Protein AF-A0A926ZAK8-F1 (afdb_monomer_lite)

Structure (mmCIF, N/CA/C/O backbone):
data_AF-A0A926ZAK8-F1
#
_entry.id   AF-A0A926ZAK8-F1
#
loop_
_atom_site.group_PDB
_atom_site.id
_atom_site.type_symbol
_atom_site.label_atom_id
_atom_site.label_alt_id
_atom_site.label_comp_id
_atom_site.label_asym_id
_atom_site.label_entity_id
_atom_site.label_seq_id
_atom_site.pdbx_PDB_ins_code
_atom_site.Cartn_x
_atom_site.Cartn_y
_atom_site.Cartn_z
_atom_site.occupancy
_atom_site.B_iso_or_equiv
_atom_site.auth_seq_id
_atom_site.auth_comp_id
_atom_site.auth_asym_id
_atom_site.auth_atom_id
_atom_site.pdbx_PDB_model_num
ATOM 1 N N . MET A 1 1 ? 24.058 -3.347 -44.747 1.00 57.38 1 MET A N 1
ATOM 2 C CA . MET A 1 1 ? 23.607 -2.576 -43.570 1.00 57.38 1 MET A CA 1
ATOM 3 C C . MET A 1 1 ? 24.690 -1.584 -43.215 1.00 57.38 1 MET A C 1
ATOM 5 O O . MET A 1 1 ? 25.824 -2.001 -43.008 1.00 57.38 1 MET A O 1
ATOM 9 N N . GLY A 1 2 ? 24.367 -0.293 -43.242 1.00 86.06 2 GLY A N 1
ATOM 10 C CA . GLY A 1 2 ? 25.332 0.773 -42.958 1.00 86.06 2 GLY A CA 1
ATOM 11 C C . GLY A 1 2 ? 25.487 1.031 -41.457 1.00 86.06 2 GLY A C 1
ATOM 12 O O . GLY A 1 2 ? 24.541 0.848 -40.693 1.00 86.06 2 GLY A O 1
ATOM 13 N N . LEU A 1 3 ? 26.662 1.516 -41.041 1.00 84.88 3 LEU A N 1
ATOM 14 C CA . LEU A 1 3 ? 26.942 1.974 -39.667 1.00 84.88 3 LEU A CA 1
ATOM 15 C C . LEU A 1 3 ? 25.888 2.972 -39.146 1.00 84.88 3 LEU A C 1
ATOM 17 O O . LEU A 1 3 ? 25.556 2.957 -37.964 1.00 84.88 3 LEU A O 1
ATOM 21 N N . TRP A 1 4 ? 25.318 3.790 -40.036 1.00 88.38 4 TRP A N 1
ATOM 22 C CA . TRP A 1 4 ? 24.261 4.750 -39.715 1.00 88.38 4 TRP A CA 1
ATOM 23 C C . TRP A 1 4 ? 22.932 4.089 -39.314 1.00 88.38 4 TRP A C 1
ATOM 25 O O . TRP A 1 4 ? 22.354 4.442 -38.290 1.00 88.38 4 TRP A O 1
ATOM 35 N N . GLU A 1 5 ? 22.472 3.087 -40.071 1.00 88.31 5 GLU A N 1
ATOM 36 C CA . GLU A 1 5 ? 21.239 2.344 -39.762 1.00 88.31 5 GLU A CA 1
ATOM 37 C C . GLU A 1 5 ? 21.376 1.568 -38.447 1.00 88.31 5 GLU A C 1
ATOM 39 O O . GLU A 1 5 ? 20.440 1.495 -37.650 1.00 88.31 5 GLU A O 1
ATOM 44 N N . TRP A 1 6 ? 22.560 0.998 -38.206 1.00 91.19 6 TRP A N 1
ATOM 45 C CA . TRP A 1 6 ? 22.878 0.332 -36.947 1.00 91.19 6 TRP A CA 1
ATOM 46 C C . TRP A 1 6 ? 22.827 1.310 -35.763 1.00 91.19 6 TRP A C 1
ATOM 48 O O . TRP A 1 6 ? 22.181 1.015 -34.757 1.00 91.19 6 TRP A O 1
ATOM 58 N N . TRP A 1 7 ? 23.431 2.495 -35.904 1.00 91.94 7 TRP A N 1
ATOM 59 C CA . TRP A 1 7 ? 23.430 3.525 -34.863 1.00 91.94 7 TRP A CA 1
ATOM 60 C C . TRP A 1 7 ? 22.020 4.053 -34.568 1.00 91.94 7 TRP A C 1
ATOM 62 O O . TRP A 1 7 ? 21.637 4.167 -33.404 1.00 91.94 7 TRP A O 1
ATOM 72 N N . GLN A 1 8 ? 21.211 4.300 -35.604 1.00 91.88 8 GLN A N 1
ATOM 73 C CA . GLN A 1 8 ? 19.817 4.721 -35.435 1.00 91.88 8 GLN A CA 1
ATOM 74 C C . GLN A 1 8 ? 18.991 3.683 -34.667 1.00 91.88 8 GLN A C 1
ATOM 76 O O . GLN A 1 8 ? 18.279 4.048 -33.733 1.00 91.88 8 GLN A O 1
ATOM 81 N N . ARG A 1 9 ? 19.124 2.390 -34.992 1.00 89.31 9 ARG A N 1
ATOM 82 C CA . ARG A 1 9 ? 18.435 1.314 -34.256 1.00 89.31 9 ARG A CA 1
ATOM 83 C C . ARG A 1 9 ? 18.878 1.236 -32.799 1.00 89.31 9 ARG A C 1
ATOM 85 O O . ARG A 1 9 ? 18.059 0.976 -31.923 1.00 89.31 9 ARG A O 1
ATOM 92 N N . LEU A 1 10 ? 20.166 1.446 -32.533 1.00 88.94 10 LEU A N 1
ATOM 93 C CA . LEU A 1 10 ? 20.701 1.417 -31.175 1.00 88.94 10 LEU A CA 1
ATOM 94 C C . LEU A 1 10 ? 20.168 2.587 -30.341 1.00 88.94 10 LEU A C 1
ATOM 96 O O . LEU A 1 10 ? 19.734 2.374 -29.209 1.00 88.94 10 LEU A O 1
ATOM 100 N N . LYS A 1 11 ? 20.126 3.792 -30.920 1.00 90.88 11 LYS A N 1
ATOM 101 C CA . LYS A 1 11 ? 19.518 4.966 -30.288 1.00 90.88 11 LYS A CA 1
ATOM 102 C C . LYS A 1 11 ? 18.031 4.747 -30.011 1.00 90.88 11 LYS A C 1
ATOM 104 O O . LYS A 1 11 ? 17.597 4.943 -28.884 1.00 90.88 11 LYS A O 1
ATOM 109 N N . GLN A 1 12 ? 17.282 4.257 -30.999 1.00 91.69 12 GLN A N 1
ATOM 110 C CA . GLN A 1 12 ? 15.858 3.968 -30.840 1.00 91.69 12 GLN A CA 1
ATOM 111 C C . GLN A 1 12 ? 15.600 2.981 -29.693 1.00 91.69 12 GLN A C 1
ATOM 113 O O . GLN A 1 12 ? 14.751 3.235 -28.846 1.00 91.69 12 GLN A O 1
ATOM 118 N N . ARG A 1 13 ? 16.377 1.893 -29.602 1.00 87.75 13 ARG A N 1
ATOM 119 C CA . ARG A 1 13 ? 16.271 0.949 -28.478 1.00 87.75 13 ARG A CA 1
ATOM 120 C C . ARG A 1 13 ? 16.590 1.598 -27.135 1.00 87.75 13 ARG A C 1
ATOM 122 O O . ARG A 1 13 ? 15.968 1.261 -26.135 1.00 87.75 13 ARG A O 1
ATOM 129 N N . ALA A 1 14 ? 17.575 2.492 -27.076 1.00 86.00 14 ALA A N 1
ATOM 130 C CA . ALA A 1 14 ? 17.888 3.209 -25.844 1.00 86.00 14 ALA A CA 1
ATOM 131 C C . ALA A 1 14 ? 16.721 4.111 -25.405 1.00 86.00 14 ALA A C 1
ATOM 133 O O . ALA A 1 14 ? 16.326 4.058 -24.240 1.00 86.00 14 ALA A O 1
ATOM 134 N N . ASP A 1 15 ? 16.129 4.855 -26.341 1.00 90.69 15 ASP A N 1
ATOM 135 C CA . ASP A 1 15 ? 14.979 5.726 -26.081 1.00 90.69 15 ASP A CA 1
ATOM 136 C C . ASP A 1 15 ? 13.743 4.912 -25.649 1.00 90.69 15 ASP A C 1
ATOM 138 O O . ASP A 1 15 ? 13.084 5.252 -24.667 1.00 90.69 15 ASP A O 1
ATOM 142 N N . GLU A 1 16 ? 13.463 3.784 -26.311 1.00 92.69 16 GLU A N 1
ATOM 143 C CA . GLU A 1 16 ? 12.358 2.880 -25.958 1.00 92.69 16 GLU A CA 1
ATOM 144 C C . GLU A 1 16 ? 12.507 2.292 -24.547 1.00 92.69 16 GLU A C 1
ATOM 146 O O . GLU A 1 16 ? 11.531 2.249 -23.791 1.00 92.69 16 GLU A O 1
ATOM 151 N N . ARG A 1 17 ? 13.726 1.876 -24.168 1.00 91.50 17 ARG A N 1
ATOM 152 C CA . ARG A 1 17 ? 14.017 1.376 -22.815 1.00 91.50 17 ARG A CA 1
ATOM 153 C C . ARG A 1 17 ? 13.800 2.453 -21.758 1.00 91.50 17 ARG A C 1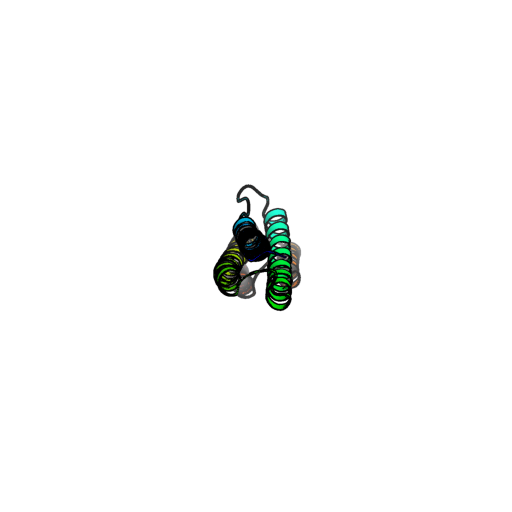
ATOM 155 O O . ARG A 1 17 ? 13.217 2.165 -20.715 1.00 91.50 17 ARG A O 1
ATOM 162 N N . LYS A 1 18 ? 14.226 3.688 -22.040 1.00 91.94 18 LYS A N 1
ATOM 163 C CA . LYS A 1 18 ? 14.027 4.827 -21.138 1.00 91.94 18 LYS A CA 1
ATOM 164 C C . LYS A 1 18 ? 12.542 5.115 -20.928 1.00 91.94 18 LYS A C 1
ATOM 166 O O . LYS A 1 18 ? 12.088 5.110 -19.792 1.00 91.94 18 LYS A O 1
ATOM 171 N N . VAL A 1 19 ? 11.774 5.268 -22.010 1.00 94.50 19 VAL A N 1
ATOM 172 C CA . VAL A 1 19 ? 10.325 5.534 -21.935 1.00 94.50 19 VAL A CA 1
ATOM 173 C C . VAL A 1 19 ? 9.599 4.443 -21.149 1.00 94.50 19 VAL A C 1
ATOM 175 O O . VAL A 1 19 ? 8.677 4.729 -20.390 1.00 94.50 19 VAL A O 1
ATOM 178 N N . ARG A 1 20 ? 9.995 3.178 -21.320 1.00 93.75 20 ARG A N 1
ATOM 179 C CA . ARG A 1 20 ? 9.409 2.072 -20.559 1.00 93.75 20 ARG A CA 1
ATOM 180 C C . ARG A 1 20 ? 9.766 2.143 -19.073 1.00 93.75 20 ARG A C 1
ATOM 182 O O . ARG A 1 20 ? 8.887 1.930 -18.247 1.00 93.75 20 ARG A O 1
ATOM 189 N N . GLY A 1 21 ? 11.014 2.472 -18.745 1.00 94.19 21 GLY A N 1
ATOM 190 C CA . GLY A 1 21 ? 11.448 2.726 -17.372 1.00 94.19 21 GLY A CA 1
ATOM 191 C C . GLY A 1 21 ? 10.650 3.848 -16.705 1.00 94.19 21 GLY A C 1
ATOM 192 O O . GLY A 1 21 ? 10.086 3.638 -15.633 1.00 94.19 21 GLY A O 1
ATOM 193 N N . ASP A 1 22 ? 10.525 4.990 -17.385 1.00 95.31 22 ASP A N 1
ATOM 194 C CA . ASP A 1 22 ? 9.779 6.161 -16.906 1.00 95.31 22 ASP A CA 1
ATOM 195 C C . ASP A 1 22 ? 8.310 5.806 -16.610 1.00 95.31 22 ASP A C 1
ATOM 197 O O . ASP A 1 22 ? 7.767 6.202 -15.583 1.00 95.31 22 ASP A O 1
ATOM 201 N N . ARG A 1 23 ? 7.681 4.953 -17.432 1.00 96.75 23 ARG A N 1
ATOM 202 C CA . ARG A 1 23 ? 6.309 4.475 -17.175 1.00 96.75 23 ARG A CA 1
ATOM 203 C C . ARG A 1 23 ? 6.174 3.687 -15.876 1.00 96.75 23 ARG A C 1
ATOM 205 O O . ARG A 1 23 ? 5.171 3.860 -15.187 1.00 96.75 23 ARG A O 1
ATOM 212 N N . TYR A 1 24 ? 7.133 2.820 -15.550 1.00 96.56 24 TYR A N 1
ATOM 213 C CA . TYR A 1 24 ? 7.099 2.078 -14.286 1.00 96.56 24 TYR A CA 1
ATOM 214 C C . TYR A 1 24 ? 7.269 3.016 -13.089 1.00 96.56 24 TYR A C 1
ATOM 216 O O . TYR A 1 24 ? 6.548 2.876 -12.102 1.00 96.56 24 TYR A O 1
ATOM 224 N N . ILE A 1 25 ? 8.171 3.997 -13.195 1.00 96.69 25 ILE A N 1
ATOM 225 C CA . ILE A 1 25 ? 8.379 5.028 -12.168 1.00 96.69 25 ILE A CA 1
ATOM 226 C C . ILE A 1 25 ? 7.081 5.816 -11.946 1.00 96.69 25 ILE A C 1
ATOM 228 O O . ILE A 1 25 ? 6.594 5.898 -10.820 1.00 96.69 25 ILE A O 1
ATOM 232 N N . ASP A 1 26 ? 6.465 6.319 -13.018 1.00 96.50 26 ASP A N 1
ATOM 233 C CA . ASP A 1 26 ? 5.213 7.076 -12.942 1.00 96.50 26 ASP A CA 1
ATOM 234 C C . ASP A 1 26 ? 4.053 6.243 -12.381 1.00 96.50 26 ASP A C 1
ATOM 236 O O . ASP A 1 26 ? 3.164 6.771 -11.710 1.00 96.50 26 ASP A O 1
ATOM 240 N N . ALA A 1 27 ? 4.013 4.945 -12.688 1.00 95.88 27 ALA A N 1
ATOM 241 C CA . ALA A 1 27 ? 2.998 4.039 -12.163 1.00 95.88 27 ALA A CA 1
ATOM 242 C C . ALA A 1 27 ? 3.177 3.810 -10.653 1.00 95.88 27 ALA A C 1
ATOM 244 O O . ALA A 1 27 ? 2.197 3.871 -9.909 1.00 95.88 27 ALA A O 1
ATOM 245 N N . ALA A 1 28 ? 4.418 3.629 -10.185 1.00 95.62 28 ALA A N 1
ATOM 246 C CA . ALA A 1 28 ? 4.720 3.545 -8.757 1.00 95.62 28 ALA A CA 1
ATOM 247 C C . ALA A 1 28 ? 4.341 4.844 -8.030 1.00 95.62 28 ALA A C 1
ATOM 249 O O . ALA A 1 28 ? 3.696 4.790 -6.985 1.00 95.62 28 ALA A O 1
ATOM 250 N N . ILE A 1 29 ? 4.647 6.009 -8.611 1.00 93.94 29 ILE A N 1
ATOM 251 C CA . ILE A 1 29 ? 4.295 7.306 -8.018 1.00 93.94 29 ILE A CA 1
ATOM 252 C C . ILE A 1 29 ? 2.779 7.456 -7.877 1.00 93.94 29 ILE A C 1
ATOM 254 O O . ILE A 1 29 ? 2.288 7.749 -6.789 1.00 93.94 29 ILE A O 1
ATOM 258 N N . ARG A 1 30 ? 2.027 7.177 -8.945 1.00 93.69 30 ARG A N 1
ATOM 259 C CA . ARG A 1 30 ? 0.558 7.266 -8.926 1.00 93.69 30 ARG A CA 1
ATOM 260 C C . ARG A 1 30 ? -0.104 6.300 -7.950 1.00 93.69 30 ARG A C 1
ATOM 262 O O . ARG A 1 30 ? -1.193 6.579 -7.461 1.00 93.69 30 ARG A O 1
ATOM 269 N N . SER A 1 31 ? 0.543 5.181 -7.624 1.00 91.25 31 SER A N 1
ATOM 270 C CA . SER A 1 31 ? 0.012 4.238 -6.632 1.00 91.25 31 SER A CA 1
ATOM 271 C C . SER A 1 31 ? -0.108 4.841 -5.227 1.00 91.25 31 SER A C 1
ATOM 273 O O . SER A 1 31 ? -0.886 4.334 -4.428 1.00 91.25 31 SER A O 1
ATOM 275 N N . MET A 1 32 ? 0.608 5.936 -4.940 1.00 90.00 32 MET A N 1
ATOM 276 C CA . MET A 1 32 ? 0.542 6.655 -3.663 1.00 90.00 32 MET A CA 1
ATOM 277 C C . MET A 1 32 ? -0.689 7.559 -3.523 1.00 90.00 32 MET A C 1
ATOM 279 O O . MET A 1 32 ? -0.964 8.050 -2.428 1.00 90.00 32 MET A O 1
ATOM 283 N N . GLU A 1 33 ? -1.410 7.829 -4.611 1.00 88.88 33 GLU A N 1
ATOM 284 C CA . GLU A 1 33 ? -2.524 8.775 -4.616 1.00 88.88 33 GLU A CA 1
ATOM 285 C C . GLU A 1 33 ? -3.764 8.139 -3.973 1.00 88.88 33 GLU A C 1
ATOM 287 O O . GLU A 1 33 ? -4.566 7.475 -4.629 1.00 88.88 33 GLU A O 1
ATOM 292 N N . VAL A 1 34 ? -3.915 8.321 -2.660 1.00 84.00 34 VAL A N 1
ATOM 293 C CA . VAL A 1 34 ? -5.100 7.903 -1.896 1.00 84.00 34 VAL A CA 1
ATOM 294 C C . VAL A 1 34 ? -5.956 9.138 -1.602 1.00 84.00 34 VAL A C 1
ATOM 296 O O . VAL A 1 34 ? -5.528 9.985 -0.811 1.00 84.00 34 VAL A O 1
ATOM 299 N N . PRO A 1 35 ? -7.165 9.261 -2.175 1.00 82.25 35 PRO A N 1
ATOM 300 C CA . PRO A 1 35 ? -8.054 10.371 -1.860 1.00 82.25 35 PRO A CA 1
ATOM 301 C C . PRO A 1 35 ? -8.446 10.361 -0.377 1.00 82.25 35 PRO A C 1
ATOM 303 O O . PRO A 1 35 ? -8.856 9.337 0.169 1.00 82.25 35 PRO A O 1
ATOM 306 N N . VAL A 1 36 ? -8.312 11.512 0.282 1.00 77.81 36 VAL A N 1
ATOM 307 C CA . VAL A 1 36 ? -8.634 11.670 1.713 1.00 77.81 36 VAL A CA 1
ATOM 308 C C . VAL A 1 36 ? -10.141 11.824 1.940 1.00 77.81 36 VAL A C 1
ATOM 310 O O . VAL A 1 36 ? -10.632 11.504 3.012 1.00 77.81 36 VAL A O 1
ATOM 313 N N . GLU A 1 37 ? -10.879 12.261 0.920 1.00 84.00 37 GLU A N 1
ATOM 314 C CA . GLU A 1 37 ? -12.328 12.511 0.975 1.00 84.00 37 GLU A CA 1
ATOM 315 C C . GLU A 1 37 ? -13.180 11.229 0.925 1.00 84.00 37 GLU A C 1
ATOM 317 O O . GLU A 1 37 ? -14.402 11.296 1.018 1.00 84.00 37 GLU A O 1
ATOM 322 N N . MET A 1 38 ? -12.557 10.060 0.753 1.00 84.69 38 MET A N 1
ATOM 323 C CA . MET A 1 38 ? -13.261 8.779 0.720 1.00 84.69 38 MET A CA 1
ATOM 324 C C . MET A 1 38 ? -13.668 8.330 2.123 1.00 84.69 38 MET A C 1
ATOM 326 O O . MET A 1 38 ? -12.901 8.469 3.077 1.00 84.69 38 MET A O 1
ATOM 330 N N . GLU A 1 39 ? -14.833 7.688 2.215 1.00 87.19 39 GLU A N 1
ATOM 331 C CA . GLU A 1 39 ? -15.244 6.947 3.407 1.00 87.19 39 GLU A CA 1
ATOM 332 C C . GLU A 1 39 ? -14.167 5.929 3.810 1.00 87.19 39 GLU A C 1
ATOM 334 O O . GLU A 1 39 ? -13.504 5.325 2.960 1.00 87.19 39 GLU A O 1
ATOM 339 N N . LEU A 1 40 ? -13.995 5.710 5.116 1.00 83.31 40 LEU A N 1
ATOM 340 C CA . LEU A 1 40 ? -12.902 4.896 5.670 1.00 83.31 40 LEU A CA 1
ATOM 341 C C . LEU A 1 40 ? -12.809 3.496 5.049 1.00 83.31 40 LEU A C 1
ATOM 343 O O . LEU A 1 40 ? -11.717 3.054 4.681 1.00 83.31 40 LEU A O 1
ATOM 347 N N . GLY A 1 41 ? -13.950 2.821 4.883 1.00 83.69 41 GLY A N 1
ATOM 348 C CA . GLY A 1 41 ? -14.005 1.492 4.271 1.00 83.69 41 GLY A CA 1
ATOM 349 C C . GLY A 1 41 ? -13.561 1.492 2.804 1.00 83.69 41 GLY A C 1
ATOM 350 O O . GLY A 1 41 ? -12.795 0.622 2.380 1.00 83.69 41 GLY A O 1
ATOM 351 N N . ASP A 1 42 ? -13.971 2.501 2.036 1.00 88.06 42 ASP A N 1
ATOM 352 C CA . ASP A 1 42 ? -13.595 2.633 0.627 1.00 88.06 42 ASP A CA 1
ATOM 353 C C . ASP A 1 42 ? -12.116 2.988 0.484 1.00 88.06 42 ASP A C 1
ATOM 355 O O . ASP A 1 42 ? -11.401 2.396 -0.329 1.00 88.06 42 ASP A O 1
ATOM 359 N N . ARG A 1 43 ? -11.623 3.899 1.328 1.00 89.56 43 ARG A N 1
ATOM 360 C CA . ARG A 1 43 ? -10.213 4.296 1.375 1.00 89.56 43 ARG A CA 1
ATOM 361 C C . ARG A 1 43 ? -9.310 3.101 1.679 1.00 89.56 43 ARG A C 1
ATOM 363 O O . ARG A 1 43 ? -8.266 2.921 1.051 1.00 89.56 43 ARG A O 1
ATOM 370 N N . GLN A 1 44 ? -9.732 2.236 2.594 1.00 87.69 44 GLN A N 1
ATOM 371 C CA . GLN A 1 44 ? -9.006 1.021 2.941 1.00 87.69 44 GLN A CA 1
ATOM 372 C C . GLN A 1 44 ? -8.966 0.001 1.797 1.00 87.69 44 GLN A C 1
ATOM 374 O O . GLN A 1 44 ? -7.915 -0.585 1.516 1.00 87.69 44 GLN A O 1
ATOM 379 N N . ASN A 1 45 ? -10.087 -0.196 1.102 1.00 89.69 45 ASN A N 1
ATOM 380 C CA . ASN A 1 45 ? -10.141 -1.056 -0.079 1.00 89.69 45 ASN A CA 1
ATOM 381 C C . ASN A 1 45 ? -9.271 -0.516 -1.221 1.00 89.69 45 ASN A C 1
ATOM 383 O O . ASN A 1 45 ? -8.586 -1.291 -1.899 1.00 89.69 45 ASN A O 1
ATOM 387 N N . GLN A 1 46 ? -9.243 0.805 -1.394 1.00 91.81 46 GLN A N 1
ATOM 388 C CA . GLN A 1 46 ? -8.390 1.472 -2.369 1.00 91.81 46 GLN A CA 1
ATOM 389 C C . GLN A 1 46 ? -6.906 1.234 -2.071 1.00 91.81 46 GLN A C 1
ATOM 391 O O . GLN A 1 46 ? -6.178 0.783 -2.955 1.00 91.81 46 GLN A O 1
ATOM 396 N N . ILE A 1 47 ? -6.468 1.428 -0.822 1.00 92.44 47 ILE A N 1
ATOM 397 C CA . ILE A 1 47 ? -5.073 1.184 -0.417 1.00 92.44 47 ILE A CA 1
ATOM 398 C C . ILE A 1 47 ? -4.672 -0.272 -0.656 1.00 92.44 47 ILE A C 1
ATOM 400 O O . ILE A 1 47 ? -3.610 -0.535 -1.215 1.00 92.44 47 ILE A O 1
ATOM 404 N N . ARG A 1 48 ? -5.531 -1.237 -0.303 1.00 91.31 48 ARG A N 1
ATOM 405 C CA . ARG A 1 48 ? -5.271 -2.664 -0.577 1.00 91.31 48 ARG A CA 1
ATOM 406 C C . ARG A 1 48 ? -5.118 -2.942 -2.066 1.00 91.31 48 ARG A C 1
ATOM 408 O O . ARG A 1 48 ? -4.284 -3.752 -2.466 1.00 91.31 48 ARG A O 1
ATOM 415 N N . THR A 1 49 ? -5.937 -2.295 -2.887 1.00 93.19 49 THR A N 1
ATOM 416 C CA . THR A 1 49 ? -5.865 -2.423 -4.343 1.00 93.19 49 THR A CA 1
ATOM 417 C C . THR A 1 49 ? -4.558 -1.835 -4.866 1.00 93.19 49 THR A C 1
ATOM 419 O O . THR A 1 49 ? -3.863 -2.495 -5.634 1.00 93.19 49 THR A O 1
ATOM 422 N N . GLN A 1 50 ? -4.164 -0.654 -4.391 1.00 94.88 50 GLN A N 1
ATOM 423 C CA . GLN A 1 50 ? -2.903 -0.010 -4.759 1.00 94.88 50 GLN A CA 1
ATOM 424 C C . GLN A 1 50 ? -1.680 -0.817 -4.325 1.00 94.88 50 GLN A C 1
ATOM 426 O O . GLN A 1 50 ? -0.760 -0.966 -5.121 1.00 94.88 50 GLN A O 1
ATOM 431 N N . GLN A 1 51 ? -1.686 -1.413 -3.128 1.00 94.62 51 GLN A N 1
ATOM 432 C CA . GLN A 1 51 ? -0.615 -2.311 -2.680 1.00 94.62 51 GLN A CA 1
ATOM 433 C C . GLN A 1 51 ? -0.457 -3.511 -3.623 1.00 94.62 51 GLN A C 1
ATOM 435 O O . GLN A 1 51 ? 0.654 -3.807 -4.054 1.00 94.62 51 GLN A O 1
ATOM 440 N N . LYS A 1 52 ? -1.565 -4.154 -4.020 1.00 94.88 52 LYS A N 1
ATOM 441 C CA . LYS A 1 52 ? -1.530 -5.270 -4.981 1.00 94.88 52 LYS A CA 1
ATOM 442 C C . LYS A 1 52 ? -1.004 -4.844 -6.350 1.00 94.88 52 LYS A C 1
ATOM 444 O O . LYS A 1 52 ? -0.216 -5.565 -6.953 1.00 94.88 52 LYS A O 1
ATOM 449 N N . VAL A 1 53 ? -1.443 -3.688 -6.848 1.00 95.38 53 VAL A N 1
ATOM 450 C CA . VAL A 1 53 ? -0.957 -3.137 -8.122 1.00 95.38 53 VAL A CA 1
ATOM 451 C C . VAL A 1 53 ? 0.537 -2.829 -8.033 1.00 95.38 53 VAL A C 1
ATOM 453 O O . VAL A 1 53 ? 1.286 -3.161 -8.944 1.00 95.38 53 VAL A O 1
ATOM 456 N N . LEU A 1 54 ? 0.992 -2.252 -6.922 1.00 96.62 54 LEU A N 1
ATOM 457 C CA . LEU A 1 54 ? 2.396 -1.929 -6.696 1.00 96.62 54 LEU A CA 1
ATOM 458 C C . LEU A 1 54 ? 3.280 -3.189 -6.657 1.00 96.62 54 LEU A C 1
ATOM 460 O O . LEU A 1 54 ? 4.350 -3.208 -7.265 1.00 96.62 54 LEU A O 1
ATOM 464 N N . GLU A 1 55 ? 2.818 -4.265 -6.015 1.00 96.94 55 GLU A N 1
ATOM 465 C CA . GLU A 1 55 ? 3.492 -5.572 -6.029 1.00 96.94 55 GLU A CA 1
ATOM 466 C C . GLU A 1 55 ? 3.571 -6.166 -7.444 1.00 96.94 55 GLU A C 1
ATOM 468 O O . GLU A 1 55 ? 4.613 -6.689 -7.843 1.00 96.94 55 GLU A O 1
ATOM 473 N N . GLN A 1 56 ? 2.497 -6.054 -8.232 1.00 97.06 56 GLN A N 1
ATOM 474 C CA . GLN A 1 56 ? 2.497 -6.488 -9.632 1.00 97.06 56 GLN A CA 1
ATOM 475 C C . GLN A 1 56 ? 3.491 -5.679 -10.472 1.00 97.06 56 GLN A C 1
ATOM 477 O O . GLN A 1 56 ? 4.270 -6.267 -11.223 1.00 97.06 56 GLN A O 1
ATOM 482 N N . LEU A 1 57 ? 3.537 -4.354 -10.290 1.00 97.12 57 LEU A N 1
ATOM 483 C CA . LEU A 1 57 ? 4.486 -3.475 -10.978 1.00 97.12 57 LEU A CA 1
ATOM 484 C C . LEU A 1 57 ? 5.941 -3.862 -10.695 1.00 97.12 57 LEU A C 1
ATOM 486 O O . LEU A 1 57 ? 6.759 -3.831 -11.612 1.00 97.12 57 LEU A O 1
ATOM 490 N N . LEU A 1 58 ? 6.270 -4.267 -9.462 1.00 98.06 58 LEU A N 1
ATOM 491 C CA . LEU A 1 58 ? 7.612 -4.757 -9.130 1.00 98.06 58 LEU A CA 1
ATOM 492 C C . LEU A 1 58 ? 7.981 -5.995 -9.955 1.00 98.06 58 LEU A C 1
ATOM 494 O O . LEU A 1 58 ? 9.072 -6.055 -10.526 1.00 98.06 58 LEU A O 1
ATOM 498 N N . VAL A 1 59 ? 7.070 -6.967 -10.045 1.00 98.06 59 VAL A N 1
ATOM 499 C CA . VAL A 1 59 ? 7.284 -8.195 -10.826 1.00 98.06 59 VAL A CA 1
ATOM 500 C C . VAL A 1 59 ? 7.434 -7.874 -12.313 1.00 98.06 59 VAL A C 1
ATOM 502 O O . VAL A 1 59 ? 8.334 -8.394 -12.975 1.00 98.06 59 VAL A O 1
ATOM 505 N N . GLU A 1 60 ? 6.590 -6.994 -12.848 1.00 97.81 60 GLU A N 1
ATOM 506 C CA . GLU A 1 60 ? 6.656 -6.567 -14.246 1.00 97.81 60 GLU A CA 1
ATOM 507 C C . GLU A 1 60 ? 7.962 -5.840 -14.571 1.00 97.81 60 GLU A C 1
ATOM 509 O O . GLU A 1 60 ? 8.619 -6.180 -15.557 1.00 97.81 60 GLU A O 1
ATOM 514 N N . ALA A 1 61 ? 8.380 -4.889 -13.735 1.00 97.44 61 ALA A N 1
ATOM 515 C CA . ALA A 1 61 ? 9.626 -4.156 -13.923 1.00 97.44 61 ALA A CA 1
ATOM 516 C C . ALA A 1 61 ? 10.851 -5.078 -13.813 1.00 97.44 61 ALA A C 1
ATOM 518 O O . ALA A 1 61 ? 11.785 -4.958 -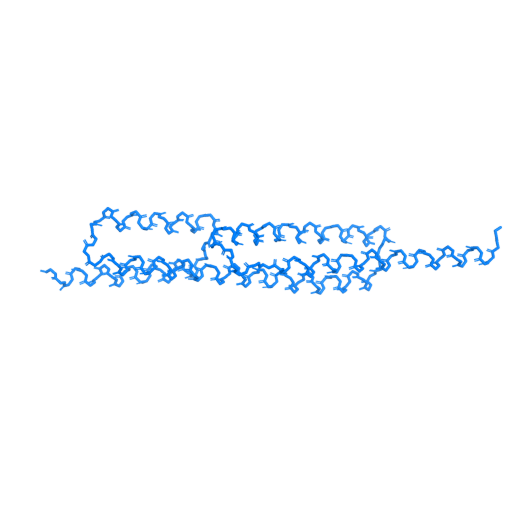14.608 1.00 97.44 61 ALA A O 1
ATOM 519 N N . ALA A 1 62 ? 10.841 -6.041 -12.884 1.00 97.75 62 ALA A N 1
ATOM 520 C CA . ALA A 1 62 ? 11.913 -7.029 -12.754 1.00 97.75 62 ALA A CA 1
ATOM 521 C C . ALA A 1 62 ? 12.012 -7.923 -14.002 1.00 97.75 62 ALA A C 1
ATOM 523 O O . ALA A 1 62 ? 13.107 -8.159 -14.518 1.00 97.75 62 ALA A O 1
ATOM 524 N N . ASN A 1 63 ? 10.871 -8.362 -14.542 1.00 98.06 63 ASN A N 1
ATOM 525 C CA . ASN A 1 63 ? 10.821 -9.109 -15.799 1.00 98.06 63 ASN A CA 1
ATOM 526 C C . ASN A 1 63 ? 11.299 -8.262 -16.987 1.00 98.06 63 ASN A C 1
ATOM 528 O O . ASN A 1 63 ? 12.056 -8.754 -17.824 1.00 98.06 63 ASN A O 1
ATOM 532 N N . ALA A 1 64 ? 10.907 -6.988 -17.053 1.00 97.19 64 ALA A N 1
ATOM 533 C CA . ALA A 1 64 ? 11.360 -6.067 -18.089 1.00 97.19 64 ALA A CA 1
ATOM 534 C C . ALA A 1 64 ? 12.881 -5.854 -18.029 1.00 97.19 64 ALA A C 1
ATOM 536 O O . ALA A 1 64 ? 13.532 -5.827 -19.074 1.00 97.19 64 ALA A O 1
ATOM 537 N N . LEU A 1 65 ? 13.468 -5.762 -16.831 1.00 96.69 65 LEU A N 1
ATOM 538 C CA . LEU A 1 65 ? 14.920 -5.698 -16.665 1.00 96.69 65 LEU A CA 1
ATOM 539 C C . LEU A 1 65 ? 15.591 -6.990 -17.151 1.00 96.69 65 LEU A C 1
ATOM 541 O O . LEU A 1 65 ? 16.556 -6.930 -17.909 1.00 96.69 65 LEU A O 1
ATOM 545 N N . ALA A 1 66 ? 15.070 -8.155 -16.751 1.00 96.38 66 ALA A N 1
ATOM 546 C CA . ALA A 1 66 ? 15.609 -9.457 -17.152 1.00 96.38 66 ALA A CA 1
ATOM 547 C C . ALA A 1 66 ? 15.572 -9.673 -18.677 1.00 96.38 66 ALA A C 1
ATOM 549 O O . ALA A 1 66 ? 16.422 -10.369 -19.229 1.00 96.38 66 ALA A O 1
ATOM 550 N N . GLN A 1 67 ? 14.608 -9.054 -19.360 1.00 96.50 67 GLN A N 1
ATOM 551 C CA . GLN A 1 67 ? 14.457 -9.090 -20.816 1.00 96.50 67 GLN A CA 1
ATOM 552 C C . GLN A 1 67 ? 15.201 -7.947 -21.540 1.00 96.50 67 GLN A C 1
ATOM 554 O O . GLN A 1 67 ? 14.987 -7.762 -22.737 1.00 96.50 67 GLN A O 1
ATOM 559 N N . ASP A 1 68 ? 16.040 -7.171 -20.838 1.00 93.62 68 ASP A N 1
ATOM 560 C CA . ASP A 1 68 ? 16.749 -5.980 -21.350 1.00 93.62 68 ASP A CA 1
ATOM 561 C C . ASP A 1 68 ? 15.803 -4.956 -22.019 1.00 93.62 68 ASP A C 1
ATOM 563 O O . ASP A 1 68 ? 16.138 -4.274 -22.987 1.00 93.62 68 ASP A O 1
ATOM 567 N N . GLN A 1 69 ? 14.572 -4.855 -21.510 1.00 95.69 69 GLN A N 1
ATOM 568 C CA . GLN A 1 69 ? 13.549 -3.909 -21.971 1.00 95.69 69 GLN A CA 1
ATOM 569 C C . GLN A 1 69 ? 13.567 -2.588 -21.199 1.00 95.69 69 GLN A C 1
ATOM 571 O O . GLN A 1 69 ? 12.929 -1.627 -21.625 1.00 95.69 69 GLN A O 1
ATOM 576 N N . ILE A 1 70 ? 14.291 -2.533 -20.083 1.00 95.56 70 ILE A N 1
ATOM 577 C CA . ILE A 1 70 ? 14.627 -1.320 -19.332 1.00 95.56 70 ILE A CA 1
ATOM 578 C C . ILE A 1 70 ? 16.094 -1.399 -18.907 1.00 95.56 70 ILE A C 1
ATOM 580 O O . ILE A 1 70 ? 16.672 -2.483 -18.852 1.00 95.56 70 ILE A O 1
ATOM 584 N N . SER A 1 71 ? 16.712 -0.256 -18.612 1.00 95.25 71 SER A N 1
ATOM 585 C CA . SER A 1 71 ? 18.078 -0.236 -18.087 1.00 95.25 71 SER A CA 1
ATOM 586 C C . SER A 1 71 ? 18.105 -0.552 -16.587 1.00 95.25 71 SER A C 1
ATOM 588 O O . SER A 1 71 ? 17.117 -0.362 -15.875 1.00 95.25 71 SER A O 1
ATOM 590 N N . GLN A 1 72 ? 19.267 -0.980 -16.085 1.00 95.44 72 GLN A N 1
ATOM 591 C CA . GLN A 1 72 ? 19.498 -1.130 -14.642 1.00 95.44 72 GLN A CA 1
ATOM 592 C C . GLN A 1 72 ? 19.309 0.189 -13.885 1.00 95.44 72 GLN A C 1
ATOM 594 O O . GLN A 1 72 ? 18.807 0.185 -12.766 1.00 95.44 72 GLN A O 1
ATOM 599 N N . GLU A 1 73 ? 19.692 1.312 -14.495 1.00 94.69 73 GLU A N 1
ATOM 600 C CA . GLU A 1 73 ? 19.502 2.642 -13.916 1.00 94.69 73 GLU A CA 1
ATOM 601 C C . GLU A 1 73 ? 18.012 2.968 -13.765 1.00 94.69 73 GLU A C 1
ATOM 603 O O . GLU A 1 73 ? 17.574 3.298 -12.666 1.00 94.69 73 GLU A O 1
ATOM 608 N N . SER A 1 74 ? 17.211 2.769 -14.819 1.00 94.81 74 SER A N 1
ATOM 609 C CA . SER A 1 74 ? 15.758 2.949 -14.754 1.00 94.81 74 SER A CA 1
ATOM 610 C C . SER A 1 74 ? 15.114 2.021 -13.727 1.00 94.81 74 SER A C 1
ATOM 612 O O . SER A 1 74 ? 14.236 2.452 -12.986 1.00 94.81 74 SER A O 1
ATOM 614 N N . PHE A 1 75 ? 15.560 0.764 -13.645 1.00 97.38 75 PHE A N 1
ATOM 615 C CA . PHE A 1 75 ? 15.063 -0.172 -12.639 1.00 97.38 75 PHE A CA 1
ATOM 616 C C . PHE A 1 75 ? 15.421 0.265 -11.214 1.00 97.38 75 PHE A C 1
ATOM 618 O O . PHE A 1 75 ? 14.595 0.143 -10.316 1.00 97.38 75 PHE A O 1
ATOM 625 N N . ARG A 1 76 ? 16.620 0.819 -10.996 1.00 97.62 76 ARG A N 1
ATOM 626 C CA . ARG A 1 76 ? 17.027 1.355 -9.693 1.00 97.62 76 ARG A CA 1
ATOM 627 C C . ARG A 1 76 ? 16.142 2.527 -9.272 1.00 97.62 76 ARG A C 1
ATOM 629 O O . ARG A 1 76 ? 15.618 2.508 -8.166 1.00 97.62 76 ARG A O 1
ATOM 636 N N . THR A 1 77 ? 15.925 3.497 -10.160 1.00 97.44 77 THR A N 1
ATOM 637 C CA . THR A 1 77 ? 15.034 4.634 -9.880 1.00 97.44 77 THR A CA 1
ATOM 638 C C . THR A 1 77 ? 13.591 4.181 -9.655 1.00 97.44 77 THR A C 1
ATOM 640 O O . THR A 1 77 ? 12.928 4.669 -8.743 1.00 97.44 77 THR A O 1
ATOM 643 N N . PHE A 1 78 ? 13.110 3.212 -10.439 1.00 97.81 78 PHE A N 1
ATOM 644 C CA . PHE A 1 78 ? 11.820 2.570 -10.191 1.00 97.81 78 PHE A CA 1
ATOM 645 C C . PHE A 1 78 ? 11.762 1.931 -8.801 1.00 97.81 78 PHE A C 1
ATOM 647 O O . PHE A 1 78 ? 10.782 2.132 -8.094 1.00 97.81 78 PHE A O 1
ATOM 654 N N . ASN A 1 79 ? 12.797 1.198 -8.390 1.00 97.75 79 ASN A N 1
ATOM 655 C CA . ASN A 1 79 ? 12.822 0.532 -7.092 1.00 97.75 79 ASN A CA 1
ATOM 656 C C . ASN A 1 79 ? 12.781 1.539 -5.930 1.00 97.75 79 ASN A C 1
ATOM 658 O O . ASN A 1 79 ? 12.082 1.312 -4.946 1.00 97.75 79 ASN A O 1
ATOM 662 N N . ASP A 1 80 ? 13.463 2.678 -6.066 1.00 97.94 80 ASP A N 1
ATOM 663 C CA . ASP A 1 80 ? 13.397 3.768 -5.085 1.00 97.94 80 ASP A CA 1
ATOM 664 C C . ASP A 1 80 ? 11.973 4.356 -4.994 1.00 97.94 80 ASP A C 1
ATOM 666 O O . ASP A 1 80 ? 11.449 4.583 -3.897 1.00 97.94 80 ASP A O 1
ATOM 670 N N . ALA A 1 81 ? 11.305 4.551 -6.139 1.00 97.44 81 ALA A N 1
ATOM 671 C CA . ALA A 1 81 ? 9.905 4.976 -6.183 1.00 97.44 81 ALA A CA 1
ATOM 672 C C . ALA A 1 81 ? 8.955 3.917 -5.594 1.00 97.44 81 ALA A C 1
ATOM 674 O O . ALA A 1 81 ? 8.031 4.265 -4.861 1.00 97.44 81 ALA A O 1
ATOM 675 N N . TYR A 1 82 ? 9.202 2.634 -5.864 1.00 97.81 82 TYR A N 1
ATOM 676 C CA . TYR A 1 82 ? 8.444 1.504 -5.329 1.00 97.81 82 TYR A CA 1
ATOM 677 C C . TYR A 1 82 ? 8.529 1.435 -3.799 1.00 97.81 82 TYR A C 1
ATOM 679 O O . TYR A 1 82 ? 7.493 1.385 -3.136 1.00 97.81 82 TYR A O 1
ATOM 687 N N . GLU A 1 83 ? 9.732 1.484 -3.219 1.00 97.69 83 GLU A N 1
ATOM 688 C CA . GLU A 1 83 ? 9.901 1.441 -1.760 1.00 97.69 83 GLU A CA 1
ATOM 689 C C . GLU A 1 83 ? 9.268 2.666 -1.092 1.00 97.69 83 GLU A C 1
ATOM 691 O O . GLU A 1 83 ? 8.614 2.549 -0.052 1.00 97.69 83 GLU A O 1
ATOM 696 N N . THR A 1 84 ? 9.386 3.837 -1.727 1.00 97.44 84 THR A N 1
ATOM 697 C CA . THR A 1 84 ? 8.714 5.059 -1.269 1.00 97.44 84 THR A CA 1
ATOM 698 C C . THR A 1 84 ? 7.198 4.877 -1.266 1.00 97.44 84 THR A C 1
ATOM 700 O O . THR A 1 84 ? 6.548 5.138 -0.252 1.00 97.44 84 THR A O 1
ATOM 703 N N . ALA A 1 85 ? 6.631 4.372 -2.363 1.00 96.94 85 ALA A N 1
ATOM 704 C CA . ALA A 1 85 ? 5.197 4.159 -2.480 1.00 96.94 85 ALA A CA 1
ATOM 705 C C . ALA A 1 85 ? 4.676 3.136 -1.471 1.00 96.94 85 ALA A C 1
ATOM 707 O O . ALA A 1 85 ? 3.665 3.365 -0.806 1.00 96.94 85 ALA A O 1
ATOM 708 N N . ARG A 1 86 ? 5.418 2.047 -1.277 1.00 96.81 86 ARG A N 1
ATOM 709 C CA . ARG A 1 86 ? 5.109 1.025 -0.281 1.00 96.81 86 ARG A CA 1
ATOM 710 C C . ARG A 1 86 ? 5.103 1.603 1.133 1.00 96.81 86 ARG A C 1
ATOM 712 O O . ARG A 1 86 ? 4.179 1.321 1.894 1.00 96.81 86 ARG A O 1
ATOM 719 N N . ALA A 1 87 ? 6.091 2.428 1.480 1.00 96.12 87 ALA A N 1
ATOM 720 C CA . ALA A 1 87 ? 6.155 3.085 2.782 1.00 96.12 87 ALA A CA 1
ATOM 721 C C . ALA A 1 87 ? 4.990 4.066 2.998 1.00 96.12 87 ALA A C 1
ATOM 723 O O . ALA A 1 87 ? 4.420 4.109 4.088 1.00 96.12 87 ALA A O 1
ATOM 724 N N . VAL A 1 88 ? 4.605 4.827 1.969 1.00 95.19 88 VAL A N 1
ATOM 725 C CA . VAL A 1 88 ? 3.444 5.731 2.030 1.00 95.19 88 VAL A CA 1
ATOM 726 C C . VAL A 1 88 ? 2.153 4.945 2.247 1.00 95.19 88 VAL A C 1
ATOM 728 O O . VAL A 1 88 ? 1.414 5.245 3.181 1.00 95.19 88 VAL A O 1
ATOM 731 N N . LEU A 1 89 ? 1.909 3.899 1.455 1.00 94.25 89 LEU A N 1
ATOM 732 C CA . LEU A 1 89 ? 0.711 3.068 1.595 1.00 94.25 89 LEU A CA 1
ATOM 733 C C . LEU A 1 89 ? 0.653 2.369 2.958 1.00 94.25 89 LEU A C 1
ATOM 735 O O . LEU A 1 89 ? -0.419 2.285 3.552 1.00 94.25 89 LEU A O 1
ATOM 739 N N . GLN A 1 90 ? 1.794 1.916 3.486 1.00 92.62 90 GLN A N 1
ATOM 740 C CA . GLN A 1 90 ? 1.879 1.340 4.829 1.00 92.62 90 GLN A CA 1
ATOM 741 C C . GLN A 1 90 ? 1.465 2.351 5.909 1.00 92.62 90 GLN A C 1
ATOM 743 O O . GLN A 1 90 ? 0.642 2.025 6.762 1.00 92.62 90 GLN A O 1
ATOM 748 N N . ARG A 1 91 ? 1.951 3.597 5.827 1.00 92.62 91 ARG A N 1
ATOM 749 C CA . ARG A 1 91 ? 1.516 4.677 6.730 1.00 92.62 91 ARG A CA 1
ATOM 750 C C . ARG A 1 91 ? 0.025 4.975 6.594 1.00 92.62 91 ARG A C 1
ATOM 752 O O . ARG A 1 91 ? -0.637 5.237 7.588 1.00 92.62 91 ARG A O 1
ATOM 759 N N . CYS A 1 92 ? -0.536 4.910 5.386 1.00 92.12 92 CYS A N 1
ATOM 760 C CA . CYS A 1 92 ? -1.977 5.085 5.207 1.00 92.12 92 CYS A CA 1
ATOM 761 C C . CYS A 1 92 ? -2.791 3.981 5.901 1.00 92.12 92 CYS A C 1
ATOM 763 O O . CYS A 1 92 ? -3.831 4.284 6.480 1.00 92.12 92 CYS A O 1
ATOM 765 N N . VAL A 1 93 ? -2.326 2.725 5.874 1.00 90.94 93 VAL A N 1
ATOM 766 C CA . VAL A 1 93 ? -2.959 1.625 6.625 1.00 90.94 93 VAL A CA 1
ATOM 767 C C . VAL A 1 93 ? -2.901 1.881 8.130 1.00 90.94 93 VAL A C 1
ATOM 769 O O . VAL A 1 93 ? -3.897 1.669 8.818 1.00 90.94 93 VAL A O 1
ATOM 772 N N . GLU A 1 94 ? -1.756 2.341 8.635 1.00 92.00 94 GLU A N 1
ATOM 773 C CA . GLU A 1 94 ? -1.575 2.675 10.053 1.00 92.00 94 GLU A CA 1
ATOM 774 C C . GLU A 1 94 ? -2.525 3.797 10.484 1.00 92.00 94 GLU A C 1
ATOM 776 O O . GLU A 1 94 ? -3.290 3.603 11.424 1.00 92.00 94 GLU A O 1
ATOM 781 N N . ASN A 1 95 ? -2.587 4.894 9.727 1.00 91.75 95 ASN A N 1
ATOM 782 C CA . ASN A 1 95 ? -3.489 6.009 10.022 1.00 91.75 95 ASN A CA 1
ATOM 783 C C . ASN A 1 95 ? -4.967 5.581 10.005 1.00 91.75 95 ASN A C 1
ATOM 785 O O . ASN A 1 95 ? -5.711 5.909 10.918 1.00 91.75 95 ASN A O 1
ATOM 789 N N . ILE A 1 96 ? -5.400 4.794 9.012 1.00 91.25 96 ILE A N 1
ATOM 790 C CA . ILE A 1 96 ? -6.787 4.288 8.963 1.00 91.25 96 ILE A CA 1
ATOM 791 C C . ILE A 1 96 ? -7.092 3.380 10.155 1.00 91.25 96 ILE A C 1
ATOM 793 O O . ILE A 1 96 ? -8.198 3.391 10.689 1.00 91.25 96 ILE A O 1
ATOM 797 N N . SER A 1 97 ? -6.119 2.572 10.572 1.00 92.56 97 SER A N 1
ATOM 798 C CA . SER A 1 97 ? -6.257 1.728 11.753 1.00 92.56 97 SER A CA 1
ATOM 799 C C . SER A 1 97 ? -6.393 2.556 13.034 1.00 92.56 97 SER A C 1
ATOM 801 O O . SER A 1 97 ? -7.131 2.161 13.938 1.00 92.56 97 SER A O 1
ATOM 803 N N . GLU A 1 98 ? -5.676 3.675 13.134 1.00 93.12 98 GLU A N 1
ATOM 804 C CA . GLU A 1 98 ? -5.817 4.636 14.231 1.00 93.12 98 GLU A CA 1
ATOM 805 C C . GLU A 1 98 ? -7.198 5.301 14.208 1.00 93.12 98 GLU A C 1
ATOM 807 O O . GLU A 1 98 ? -7.890 5.254 15.225 1.00 93.12 98 GLU A O 1
ATOM 812 N N . ASP A 1 99 ? -7.650 5.785 13.047 1.00 92.44 99 ASP A N 1
ATOM 813 C CA . ASP A 1 99 ? -8.977 6.389 12.863 1.00 92.44 99 ASP A CA 1
ATOM 814 C C . ASP A 1 99 ? -10.105 5.412 13.260 1.00 92.44 99 ASP A C 1
ATOM 816 O O . ASP A 1 99 ? -11.031 5.769 13.991 1.00 92.44 99 ASP A O 1
ATOM 820 N N . LEU A 1 100 ? -10.020 4.145 12.831 1.00 92.19 100 LEU A N 1
ATOM 821 C CA . LEU A 1 100 ? -10.981 3.097 13.205 1.00 92.19 100 LEU A CA 1
ATOM 822 C C . LEU A 1 100 ? -10.988 2.833 14.714 1.00 92.19 100 LEU A C 1
ATOM 824 O O . LEU A 1 100 ? -12.050 2.683 15.320 1.00 92.19 100 LEU A O 1
ATOM 828 N N . CYS A 1 101 ? -9.811 2.780 15.334 1.00 94.00 101 CYS A N 1
ATOM 829 C CA . CYS A 1 101 ? -9.699 2.608 16.777 1.00 94.00 101 CYS A CA 1
ATOM 830 C C . CYS A 1 101 ? -10.319 3.781 17.533 1.00 94.00 101 CYS A C 1
ATOM 832 O O . CYS A 1 101 ? -11.037 3.561 18.509 1.00 94.00 101 CYS A O 1
ATOM 834 N N . GLU A 1 102 ? -10.074 5.014 17.088 1.00 93.94 102 GLU A N 1
ATOM 835 C CA . GLU A 1 102 ? -10.693 6.197 17.675 1.00 93.94 102 GLU A CA 1
ATOM 836 C C . GLU A 1 102 ? -12.220 6.118 17.574 1.00 93.94 102 GLU A C 1
ATOM 838 O O . GLU A 1 102 ? -12.902 6.303 18.581 1.00 93.94 102 GLU A O 1
ATOM 843 N N . GLN A 1 103 ? -12.766 5.735 16.416 1.00 93.25 103 GLN A N 1
ATOM 844 C CA . GLN A 1 103 ? -14.210 5.541 16.257 1.00 93.25 103 GLN A CA 1
ATOM 845 C C . GLN A 1 103 ? -14.778 4.508 17.232 1.00 93.25 103 GLN A C 1
ATOM 847 O O . GLN A 1 103 ? -15.812 4.760 17.852 1.00 93.25 103 GLN A O 1
ATOM 852 N N . TYR A 1 104 ? -14.106 3.370 17.419 1.00 94.56 104 TYR A N 1
ATOM 853 C CA . TYR A 1 104 ? -14.559 2.361 18.378 1.00 94.56 104 TYR A CA 1
ATOM 854 C C . TYR A 1 104 ? -14.471 2.836 19.827 1.00 94.56 104 TYR A C 1
ATOM 856 O O . TYR A 1 104 ? -15.366 2.542 20.619 1.00 94.56 104 TYR A O 1
ATOM 864 N N . ILE A 1 105 ? -13.440 3.604 20.185 1.00 92.88 105 ILE A N 1
ATOM 865 C CA . ILE A 1 105 ? -13.333 4.212 21.516 1.00 92.88 105 ILE A CA 1
ATOM 866 C C . ILE A 1 105 ? -14.454 5.237 21.730 1.00 92.88 105 ILE A C 1
ATOM 868 O O . ILE A 1 105 ? -15.063 5.255 22.797 1.00 92.88 105 ILE A O 1
ATOM 872 N N . GLN A 1 106 ? -14.782 6.055 20.729 1.00 92.19 106 GLN A N 1
ATOM 873 C CA . GLN A 1 106 ? -15.895 7.003 20.828 1.00 92.19 106 GLN A CA 1
ATOM 874 C C . GLN A 1 106 ? -17.242 6.286 20.978 1.00 92.19 106 GLN A C 1
ATOM 876 O O . GLN A 1 106 ? -18.053 6.675 21.820 1.00 92.19 106 GLN A O 1
ATOM 881 N N . GLN A 1 107 ? -17.463 5.198 20.232 1.00 92.31 107 GLN A N 1
ATOM 882 C CA . GLN A 1 107 ? -18.645 4.347 20.403 1.00 92.31 107 GLN A CA 1
ATOM 883 C C . GLN A 1 107 ? -18.712 3.775 21.823 1.00 92.31 107 GLN A C 1
ATOM 885 O O . GLN A 1 107 ? -19.746 3.886 22.475 1.00 92.31 107 GLN A O 1
ATOM 890 N N . LEU A 1 108 ? -17.598 3.249 22.340 1.00 90.88 108 LEU A N 1
ATOM 891 C CA . LEU A 1 108 ? -17.497 2.751 23.712 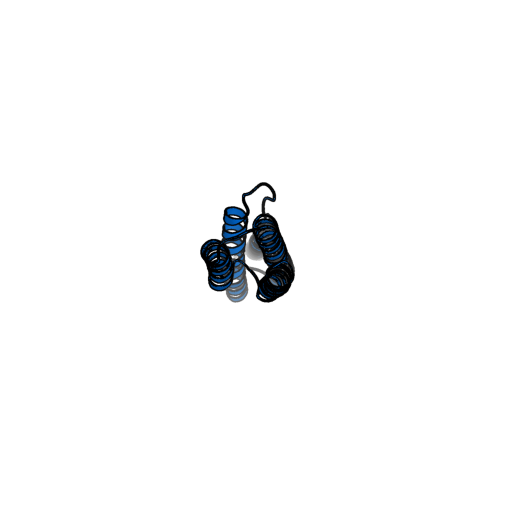1.00 90.88 108 LEU A CA 1
ATOM 892 C C . LEU A 1 108 ? -17.820 3.832 24.758 1.00 90.88 108 LEU A C 1
ATOM 894 O O . LEU A 1 108 ? -18.519 3.557 25.727 1.00 90.88 108 LEU A O 1
ATOM 898 N N . ILE A 1 109 ? -17.327 5.061 24.584 1.00 87.25 109 ILE A N 1
ATOM 899 C CA . ILE A 1 109 ? -17.593 6.172 25.513 1.00 87.25 109 ILE A CA 1
ATOM 900 C C . ILE A 1 109 ? -19.069 6.592 25.471 1.00 87.25 109 ILE A C 1
ATOM 902 O O . ILE A 1 109 ? -19.638 6.934 26.510 1.00 87.25 109 ILE A O 1
ATOM 906 N N . GLY A 1 110 ? -19.699 6.555 24.293 1.00 86.56 110 GLY A N 1
ATOM 907 C CA . GLY A 1 110 ? -21.126 6.850 24.130 1.00 86.56 110 GLY A CA 1
ATOM 908 C C . GLY A 1 110 ? -22.042 5.866 24.868 1.00 86.56 110 GLY A C 1
ATOM 909 O O . GLY A 1 110 ? -23.155 6.219 25.251 1.00 86.56 110 GLY A O 1
ATOM 910 N N . LEU A 1 111 ? -21.551 4.659 25.144 1.00 85.94 111 LEU A N 1
ATOM 911 C CA . LEU A 1 111 ? -22.253 3.560 25.803 1.00 85.94 111 LEU A CA 1
ATOM 912 C C . LEU A 1 111 ? -22.243 3.660 27.352 1.00 85.94 111 LEU A C 1
ATOM 914 O O . LEU A 1 111 ? -22.020 2.672 28.051 1.00 85.94 111 LEU A O 1
ATOM 918 N N . GLN A 1 112 ? -22.516 4.848 27.914 1.00 66.75 112 GLN A N 1
ATOM 919 C CA . GLN A 1 112 ? -22.410 5.151 29.361 1.00 66.75 112 GLN A CA 1
ATOM 920 C C . GLN A 1 112 ? -23.211 4.222 30.305 1.00 66.75 112 GLN A C 1
ATOM 922 O O . GLN A 1 112 ? -22.878 4.140 31.486 1.00 66.75 112 GLN A O 1
ATOM 927 N N . GLN A 1 113 ? -24.233 3.516 29.808 1.00 69.56 113 GLN A N 1
ATOM 928 C CA . GLN A 1 113 ? -24.951 2.434 30.505 1.00 69.56 113 GLN A CA 1
ATOM 929 C C . GLN A 1 113 ? -25.234 1.259 29.556 1.00 69.56 113 GLN A C 1
ATOM 931 O O . GLN A 1 113 ? -26.363 0.778 29.473 1.00 69.56 113 GLN A O 1
ATOM 936 N N . ALA A 1 114 ? -24.234 0.833 28.783 1.00 70.94 114 ALA A N 1
ATOM 937 C CA . ALA A 1 114 ? -24.431 -0.285 27.871 1.00 70.94 114 ALA A CA 1
ATOM 938 C C . ALA A 1 114 ? -24.810 -1.571 28.602 1.00 70.94 114 ALA A C 1
ATOM 940 O O . ALA A 1 114 ? -24.188 -1.973 29.588 1.00 70.94 114 ALA A O 1
ATOM 941 N N . SER A 1 115 ? -25.793 -2.254 28.033 1.00 80.06 115 SER A N 1
ATOM 942 C CA . SER A 1 115 ? -26.020 -3.665 28.287 1.00 80.06 115 SER A CA 1
ATOM 943 C C . SER A 1 115 ? -24.789 -4.482 27.880 1.00 80.06 115 SER A C 1
ATOM 945 O O . SER A 1 115 ? -24.058 -4.131 26.949 1.00 80.06 115 SER A O 1
ATOM 947 N N . GLU A 1 116 ? -24.595 -5.637 28.520 1.00 82.19 116 GLU A N 1
ATOM 948 C CA . GLU A 1 116 ? -23.553 -6.593 28.115 1.00 82.19 116 GLU A CA 1
ATOM 949 C C . GLU A 1 116 ? -23.645 -6.947 26.621 1.00 82.19 116 GLU A C 1
ATOM 951 O O . GLU A 1 116 ? -22.627 -7.150 25.963 1.00 82.19 116 GLU A O 1
ATOM 956 N N . SER A 1 117 ? -24.861 -6.958 26.062 1.00 86.38 117 SER A N 1
ATOM 957 C CA . SER A 1 117 ? -25.094 -7.251 24.646 1.00 86.38 117 SER A CA 1
ATOM 958 C C . SER A 1 117 ? -24.524 -6.190 23.695 1.00 86.38 117 SER A C 1
ATOM 960 O O . SER A 1 117 ? -23.992 -6.535 22.638 1.00 86.38 117 SER A O 1
ATOM 962 N N . GLU A 1 118 ? -24.572 -4.909 24.071 1.00 88.88 118 GLU A N 1
ATOM 963 C CA . GLU A 1 118 ? -24.026 -3.808 23.267 1.00 88.88 118 GLU A CA 1
ATOM 964 C C . GLU A 1 118 ? -22.498 -3.816 23.302 1.00 88.88 118 GLU A C 1
ATOM 966 O O . GLU A 1 118 ? -21.854 -3.689 22.260 1.00 88.88 118 GLU A O 1
ATOM 971 N N . LEU A 1 119 ? -21.916 -4.055 24.482 1.00 88.38 119 LEU A N 1
ATOM 972 C CA . LEU A 1 119 ? -20.468 -4.209 24.635 1.00 88.38 119 LEU A CA 1
ATOM 973 C C . LEU A 1 119 ? -19.943 -5.413 23.848 1.00 88.38 119 LEU A C 1
ATOM 975 O O . LEU A 1 119 ? -18.930 -5.297 23.159 1.00 88.38 119 LEU A O 1
ATOM 979 N N . TYR A 1 120 ? -20.650 -6.545 23.902 1.00 89.81 120 TYR A N 1
ATOM 980 C CA . TYR A 1 120 ? -20.302 -7.733 23.126 1.00 89.81 120 TYR A CA 1
ATOM 981 C C . TYR A 1 120 ? -20.362 -7.464 21.619 1.00 89.81 120 TYR A C 1
ATOM 983 O O . TYR A 1 120 ? -19.447 -7.835 20.886 1.00 89.81 120 TYR A O 1
ATOM 991 N N . THR A 1 121 ? -21.400 -6.764 21.155 1.00 93.00 121 THR A N 1
ATOM 992 C CA . THR A 1 121 ? -21.560 -6.417 19.735 1.00 93.00 121 THR A CA 1
ATOM 993 C C . THR A 1 121 ? -20.443 -5.490 19.249 1.00 93.00 121 THR A C 1
ATOM 995 O O . THR A 1 121 ? -19.889 -5.693 18.162 1.00 93.00 121 THR A O 1
ATOM 998 N N . LEU A 1 122 ? -20.065 -4.496 20.058 1.00 93.56 122 LEU A N 1
ATOM 999 C CA . LEU A 1 122 ? -18.931 -3.626 19.758 1.00 93.56 122 LEU A CA 1
ATOM 1000 C C . LEU A 1 122 ? -17.630 -4.432 19.691 1.00 93.56 122 LEU A C 1
ATOM 1002 O O . LEU A 1 122 ? -16.912 -4.343 18.697 1.00 93.56 122 LEU A O 1
ATOM 1006 N N . LEU A 1 123 ? -17.354 -5.265 20.699 1.00 93.31 123 LEU A N 1
ATOM 1007 C CA . LEU A 1 123 ? -16.153 -6.100 20.735 1.00 93.31 123 LEU A CA 1
ATOM 1008 C C . LEU A 1 123 ? -16.071 -7.025 19.513 1.00 93.31 123 LEU A C 1
ATOM 1010 O O . LEU A 1 123 ? -15.031 -7.078 18.862 1.00 93.31 123 LEU A O 1
ATOM 1014 N N . GLN A 1 124 ? -17.176 -7.673 19.138 1.00 94.56 124 GLN A N 1
ATOM 1015 C CA . GLN A 1 124 ? -17.245 -8.526 17.950 1.00 94.56 124 GLN A CA 1
ATOM 1016 C C . GLN A 1 124 ? -16.961 -7.744 16.656 1.00 94.56 124 GLN A C 1
ATOM 1018 O O . GLN A 1 124 ? -16.319 -8.257 15.733 1.00 94.56 124 GLN A O 1
ATOM 1023 N N . THR A 1 125 ? -17.411 -6.490 16.580 1.00 94.12 125 THR A N 1
ATOM 1024 C CA . THR A 1 125 ? -17.122 -5.603 15.445 1.00 94.12 125 THR A CA 1
ATOM 1025 C C . THR A 1 125 ? -15.629 -5.286 15.377 1.00 94.12 125 THR A C 1
ATOM 1027 O O . THR A 1 125 ? -15.014 -5.446 14.323 1.00 94.12 125 THR A O 1
ATOM 1030 N N . VAL A 1 126 ? -15.022 -4.923 16.509 1.00 94.12 126 VAL A N 1
ATOM 1031 C CA . VAL A 1 126 ? -13.582 -4.656 16.613 1.00 94.12 126 VAL A CA 1
ATOM 1032 C C . VAL A 1 126 ? -12.750 -5.892 16.242 1.00 94.12 126 VAL A C 1
ATOM 1034 O O . VAL A 1 126 ? -11.798 -5.794 15.464 1.00 94.12 126 VAL A O 1
ATOM 1037 N N . GLU A 1 127 ? -13.122 -7.070 16.744 1.00 93.38 127 GLU A N 1
ATOM 1038 C CA . GLU A 1 127 ? -12.476 -8.344 16.406 1.00 93.38 127 GLU A CA 1
ATOM 1039 C C . GLU A 1 127 ? -12.577 -8.652 14.910 1.00 93.38 127 GLU A C 1
ATOM 1041 O O . GLU A 1 127 ? -11.594 -9.056 14.286 1.00 93.38 127 GLU A O 1
ATOM 1046 N N . THR A 1 128 ? -13.742 -8.412 14.307 1.00 94.25 128 THR A N 1
ATOM 1047 C CA . THR A 1 128 ? -13.943 -8.597 12.866 1.00 94.25 128 THR A CA 1
ATOM 1048 C C . THR A 1 128 ? -13.000 -7.702 12.062 1.00 94.25 128 THR A C 1
ATOM 1050 O O . THR A 1 128 ? -12.370 -8.176 11.111 1.00 94.25 128 THR A O 1
ATOM 1053 N N . SER A 1 129 ? -12.841 -6.440 12.463 1.00 92.12 129 SER A N 1
ATOM 1054 C CA . SER A 1 129 ? -11.918 -5.498 11.820 1.00 92.12 129 SER A CA 1
ATOM 1055 C C . SER A 1 129 ? -10.456 -5.923 11.975 1.00 92.12 129 SER A C 1
ATOM 1057 O O . SER A 1 129 ? -9.671 -5.816 11.032 1.00 92.12 129 SER A O 1
ATOM 1059 N N . LEU A 1 130 ? -10.073 -6.500 13.118 1.00 92.62 130 LEU A N 1
ATOM 1060 C CA . LEU A 1 130 ? -8.744 -7.093 13.290 1.00 92.62 130 LEU A CA 1
ATOM 1061 C C . LEU A 1 130 ? -8.525 -8.293 12.354 1.00 92.62 130 LEU A C 1
ATOM 1063 O O . LEU A 1 130 ? -7.505 -8.369 11.666 1.00 92.62 130 LEU A O 1
ATOM 1067 N N . ILE A 1 131 ? -9.489 -9.219 12.291 1.00 92.25 131 ILE A N 1
ATOM 1068 C CA . ILE A 1 131 ? -9.419 -10.434 11.458 1.00 92.25 131 ILE A CA 1
ATOM 1069 C C . ILE A 1 131 ? -9.302 -10.075 9.976 1.00 92.25 131 ILE A C 1
ATOM 1071 O O . ILE A 1 131 ? -8.490 -10.654 9.250 1.00 92.25 131 ILE A O 1
ATOM 1075 N N . LYS A 1 132 ? -10.069 -9.078 9.527 1.00 89.06 132 LYS A N 1
ATOM 1076 C CA . LYS A 1 132 ? -10.003 -8.563 8.155 1.00 89.06 132 LYS A CA 1
ATOM 1077 C C . LYS A 1 132 ? -8.724 -7.777 7.864 1.00 89.06 132 LYS A C 1
ATOM 1079 O O . LYS A 1 132 ? -8.543 -7.348 6.727 1.00 89.06 132 LYS A O 1
ATOM 1084 N N . LYS A 1 133 ? -7.828 -7.600 8.846 1.00 87.75 133 LYS A N 1
ATOM 1085 C CA . LYS A 1 133 ? -6.637 -6.738 8.759 1.00 87.75 133 LYS A CA 1
ATOM 1086 C C . LYS A 1 133 ? -7.012 -5.302 8.391 1.00 87.75 133 LYS A C 1
ATOM 1088 O O . LYS A 1 133 ? -6.344 -4.662 7.580 1.00 87.75 133 LYS A O 1
ATOM 1093 N N . GLU A 1 134 ? -8.151 -4.849 8.899 1.00 87.56 134 GLU A N 1
ATOM 1094 C CA . GLU A 1 134 ? -8.619 -3.467 8.787 1.00 87.56 134 GLU A CA 1
ATOM 1095 C C . GLU A 1 134 ? -8.058 -2.610 9.920 1.00 87.56 134 GLU A C 1
ATOM 1097 O O . GLU A 1 134 ? -7.823 -1.418 9.760 1.00 87.56 134 GLU A O 1
ATOM 1102 N N . MET A 1 135 ? -7.764 -3.261 11.040 1.00 91.06 135 MET A N 1
ATOM 1103 C CA . MET A 1 135 ? -7.133 -2.677 12.205 1.00 91.06 135 MET A CA 1
ATOM 1104 C C . MET A 1 135 ? -5.852 -3.448 12.539 1.00 91.06 135 MET A C 1
ATOM 1106 O O . MET A 1 135 ? -5.782 -4.673 12.419 1.00 91.06 135 MET A O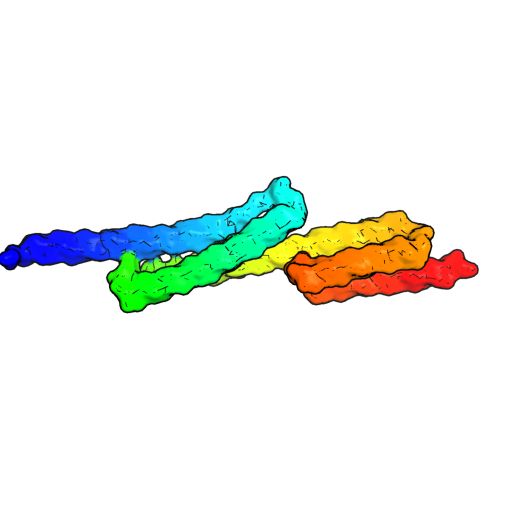 1
ATOM 1110 N N . THR A 1 136 ? -4.817 -2.724 12.948 1.00 92.44 136 THR A N 1
ATOM 1111 C CA . THR A 1 136 ? -3.545 -3.280 13.407 1.00 92.44 136 THR A CA 1
ATOM 1112 C C . THR A 1 136 ? -3.671 -3.854 14.819 1.00 92.44 136 THR A C 1
ATOM 1114 O O . THR A 1 136 ? -4.550 -3.486 15.597 1.00 92.44 136 THR A O 1
ATOM 1117 N N . GLN A 1 137 ? -2.734 -4.729 15.189 1.00 91.88 137 GLN A N 1
ATOM 1118 C CA . GLN A 1 137 ? -2.644 -5.269 16.551 1.00 91.88 137 GLN A CA 1
ATOM 1119 C C . GLN A 1 137 ? -2.404 -4.174 17.599 1.00 91.88 137 GLN A C 1
ATOM 1121 O O . GLN A 1 137 ? -2.915 -4.261 18.714 1.00 91.88 137 GLN A O 1
ATOM 1126 N N . THR A 1 138 ? -1.645 -3.134 17.245 1.00 92.75 138 THR A N 1
ATOM 1127 C CA . THR A 1 138 ? -1.380 -1.994 18.130 1.00 92.75 138 THR A CA 1
ATOM 1128 C C . THR A 1 138 ? -2.667 -1.233 18.428 1.00 92.75 138 THR A C 1
ATOM 1130 O O . THR A 1 138 ? -3.007 -1.057 19.594 1.00 92.75 138 THR A O 1
ATOM 1133 N N . SER A 1 139 ? -3.424 -0.860 17.393 1.00 94.06 139 SER A N 1
ATOM 1134 C CA . SER A 1 139 ? -4.714 -0.182 17.546 1.00 94.06 139 SER A CA 1
ATOM 1135 C C . SER A 1 139 ? -5.730 -1.044 18.301 1.00 94.06 139 SER A C 1
ATOM 1137 O O . SER A 1 139 ? -6.387 -0.557 19.217 1.00 94.06 139 SER A O 1
ATOM 1139 N N . PHE A 1 140 ? -5.790 -2.349 18.015 1.00 95.69 140 PHE A N 1
ATOM 1140 C CA . PHE A 1 140 ? -6.628 -3.277 18.777 1.00 95.69 140 PHE A CA 1
ATOM 1141 C C . PHE A 1 140 ? -6.287 -3.277 20.267 1.00 95.69 140 PHE A C 1
ATOM 1143 O O . PHE A 1 140 ? -7.174 -3.198 21.114 1.00 95.69 140 PHE A O 1
ATOM 1150 N N . ARG A 1 141 ? -4.996 -3.344 20.606 1.00 95.12 141 ARG A N 1
ATOM 1151 C CA . ARG A 1 141 ? -4.549 -3.318 21.999 1.00 95.12 141 ARG A CA 1
ATOM 1152 C C . ARG A 1 141 ? -4.948 -2.016 22.692 1.00 95.12 141 ARG A C 1
ATOM 1154 O O . ARG A 1 141 ? -5.458 -2.077 23.806 1.00 95.12 141 ARG A O 1
ATOM 1161 N N . THR A 1 142 ? -4.777 -0.876 22.024 1.00 96.00 142 THR A N 1
ATOM 1162 C CA . THR A 1 142 ? -5.218 0.428 22.538 1.00 96.00 142 THR A CA 1
ATOM 1163 C C . THR A 1 142 ? -6.723 0.440 22.810 1.00 96.00 142 THR A C 1
ATOM 1165 O O . THR A 1 142 ? -7.141 0.854 23.892 1.00 96.00 142 THR A O 1
ATOM 1168 N N . PHE A 1 143 ? -7.539 -0.082 21.887 1.00 96.06 143 PHE A N 1
ATOM 1169 C CA . PHE A 1 143 ? -8.975 -0.243 22.119 1.00 96.06 143 PHE A CA 1
ATOM 1170 C C . PHE A 1 143 ? -9.260 -1.134 23.338 1.00 96.06 143 PHE A C 1
ATOM 1172 O O . PHE A 1 143 ? -10.058 -0.761 24.194 1.00 96.06 143 PHE A O 1
ATOM 1179 N N . MET A 1 144 ? -8.592 -2.284 23.465 1.00 95.94 144 MET A N 1
ATOM 1180 C CA . MET A 1 144 ? -8.803 -3.206 24.589 1.00 95.94 144 MET A C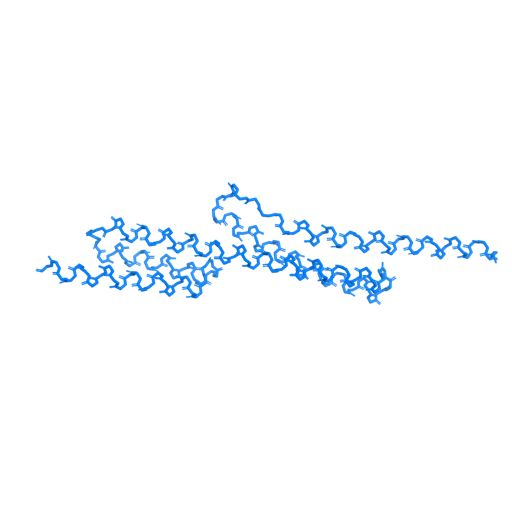A 1
ATOM 1181 C C . MET A 1 144 ? -8.427 -2.596 25.943 1.00 95.94 144 MET A C 1
ATOM 1183 O O . MET A 1 144 ? -9.063 -2.900 26.954 1.00 95.94 144 MET A O 1
ATOM 1187 N N . ASP A 1 145 ? -7.409 -1.739 25.983 1.00 93.94 145 ASP A N 1
ATOM 1188 C CA . ASP A 1 145 ? -7.029 -1.019 27.196 1.00 93.94 145 ASP A CA 1
ATOM 1189 C C . ASP A 1 145 ? -8.098 0.024 27.576 1.00 93.94 145 ASP A C 1
ATOM 1191 O O . ASP A 1 145 ? -8.490 0.103 28.745 1.00 93.94 145 ASP A O 1
ATOM 1195 N N . ALA A 1 146 ? -8.655 0.743 26.594 1.00 91.62 146 ALA A N 1
ATOM 1196 C CA . ALA A 1 146 ? -9.791 1.643 26.805 1.00 91.62 146 ALA A CA 1
ATOM 1197 C C . ALA A 1 146 ? -11.058 0.889 27.255 1.00 91.62 146 ALA A C 1
ATOM 1199 O O . ALA A 1 146 ? -11.724 1.313 28.200 1.00 91.62 146 ALA A O 1
ATOM 1200 N N . TYR A 1 147 ? -11.348 -0.260 26.638 1.00 91.75 147 TYR A N 1
ATOM 1201 C CA . TYR A 1 147 ? -12.459 -1.145 26.992 1.00 91.75 147 TYR A CA 1
ATOM 1202 C C . TYR A 1 147 ? -12.400 -1.565 28.462 1.00 91.75 147 TYR A C 1
ATOM 1204 O O . TYR A 1 147 ? -13.352 -1.341 29.208 1.00 91.75 147 TYR A O 1
ATOM 1212 N N . LYS A 1 148 ? -11.251 -2.081 28.916 1.00 90.31 148 LYS A N 1
ATOM 1213 C CA . LYS A 1 148 ? -11.047 -2.476 30.320 1.00 90.31 148 LYS A CA 1
ATOM 1214 C C . LYS A 1 148 ? -11.217 -1.306 31.287 1.00 90.31 148 LYS A C 1
ATOM 1216 O O . LYS A 1 148 ? -11.775 -1.478 32.369 1.00 90.31 148 LYS A O 1
ATOM 1221 N N . ALA A 1 149 ? -10.718 -0.124 30.923 1.00 88.06 149 ALA A N 1
ATOM 1222 C CA . ALA A 1 149 ? -10.855 1.067 31.754 1.00 88.06 149 ALA A CA 1
ATOM 1223 C C . ALA A 1 149 ? -12.325 1.502 31.890 1.00 88.06 149 ALA A C 1
ATOM 1225 O O . ALA A 1 149 ? -12.755 1.880 32.982 1.00 88.06 149 ALA A O 1
ATOM 1226 N N . ALA A 1 150 ? -13.098 1.416 30.803 1.00 84.38 150 ALA A N 1
ATOM 1227 C CA .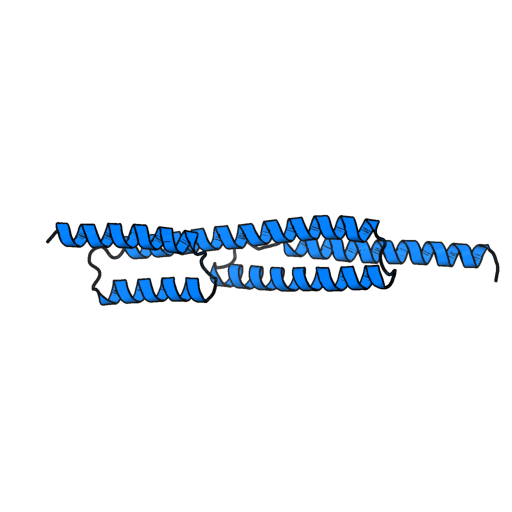 ALA A 1 150 ? -14.517 1.748 30.795 1.00 84.38 150 ALA A CA 1
ATOM 1228 C C . ALA A 1 150 ? -15.345 0.762 31.637 1.00 84.38 150 ALA A C 1
ATOM 1230 O O . ALA A 1 150 ? -16.132 1.191 32.481 1.00 84.38 150 ALA A O 1
ATOM 1231 N N . THR A 1 151 ? -15.124 -0.549 31.488 1.00 82.06 151 THR A N 1
ATOM 1232 C CA . THR A 1 151 ? -15.883 -1.567 32.236 1.00 82.06 151 THR A CA 1
ATOM 1233 C C . THR A 1 151 ? -15.556 -1.561 33.732 1.00 82.06 151 THR A C 1
ATOM 1235 O O . THR A 1 151 ? -16.465 -1.625 34.556 1.00 82.06 151 THR A O 1
ATOM 1238 N N . ALA A 1 152 ? -14.286 -1.367 34.110 1.00 80.38 152 ALA A N 1
ATOM 1239 C CA . ALA A 1 152 ? -13.879 -1.278 35.517 1.00 80.38 152 ALA A CA 1
ATOM 1240 C C . ALA A 1 152 ? -14.477 -0.060 36.254 1.00 80.38 152 ALA A C 1
ATOM 1242 O O . ALA A 1 152 ? -14.589 -0.056 37.482 1.00 80.38 152 ALA A O 1
ATOM 1243 N N . LYS A 1 153 ? -14.842 1.002 35.524 1.00 67.56 153 LYS A N 1
ATOM 1244 C CA . LYS A 1 153 ? -15.502 2.188 36.088 1.00 67.56 153 LYS A CA 1
ATOM 1245 C C . LYS A 1 153 ? -16.989 1.941 36.371 1.00 67.56 153 LYS A C 1
ATOM 1247 O O . LYS A 1 153 ? -17.499 2.457 37.368 1.00 67.56 153 LYS A O 1
ATOM 1252 N N . ASN A 1 154 ? -17.654 1.137 35.541 1.00 62.19 154 ASN A N 1
ATOM 1253 C CA . ASN A 1 154 ? -19.053 0.757 35.741 1.00 62.19 154 ASN A CA 1
ATOM 1254 C C . ASN A 1 154 ? -19.224 -0.153 36.965 1.00 62.19 154 ASN A C 1
ATOM 1256 O O . ASN A 1 154 ? -20.133 0.075 37.755 1.00 62.19 154 ASN A O 1
ATOM 1260 N N . GLU A 1 155 ? -18.297 -1.085 37.202 1.00 59.31 155 GLU A N 1
ATOM 1261 C CA . GLU A 1 155 ? -18.316 -1.947 38.398 1.00 59.31 155 GLU A CA 1
ATOM 1262 C C . GLU A 1 155 ? -18.136 -1.178 39.719 1.00 59.31 155 GLU A C 1
ATOM 1264 O O . GLU A 1 155 ? -18.613 -1.622 40.756 1.00 59.31 155 GLU A O 1
ATOM 1269 N N . LYS A 1 156 ? -17.455 -0.023 39.705 1.00 59.16 156 LYS A N 1
ATOM 1270 C CA . LYS A 1 156 ? -17.227 0.813 40.902 1.00 59.16 156 LYS A CA 1
ATOM 1271 C C . LYS A 1 156 ? -18.336 1.829 41.189 1.00 59.16 156 LYS A C 1
ATOM 1273 O O . LYS A 1 156 ? -18.278 2.486 42.226 1.00 59.16 156 LYS A O 1
ATOM 1278 N N . SER A 1 157 ? -19.269 2.022 40.257 1.00 53.28 157 SER A N 1
ATOM 1279 C CA . SER A 1 157 ? -20.373 2.988 40.391 1.00 53.28 157 SER A CA 1
ATOM 1280 C C . SER A 1 157 ? -21.705 2.329 40.789 1.00 53.28 157 SER A C 1
ATOM 1282 O O . SER A 1 157 ? -22.692 3.045 40.959 1.00 53.28 157 SER A O 1
ATOM 1284 N N . MET A 1 158 ? -21.724 0.996 40.933 1.00 45.47 158 MET A N 1
ATOM 1285 C CA . MET A 1 158 ? -22.790 0.199 41.563 1.00 45.47 158 MET A CA 1
ATOM 1286 C C . MET A 1 158 ? -22.429 -0.123 43.013 1.00 45.47 158 MET A C 1
ATOM 1288 O O . MET A 1 158 ? -23.373 -0.201 43.829 1.00 45.47 158 MET A O 1
#

Foldseek 3Di:
DDPVVVVVVVVVLQVQQLVVLVVLLVLLQVLLDQDPPDDLVVSLVSLVVSLVVLVVSLVVLVVCVVVVSHDPVSNVSSVVSSVVSVVSSVVVLQVSLLVVLVVLLVLLVVCLPDDPVSLVVSLVVLVVCVVVSSHDPVSSVVSVVSSVVSVVVVVVVD

Secondary structure (DSSP, 8-state):
--HHHHHHHHHHHHHHHHHHHHHHHHHHHHTT---TTS-HHHHHHHHHHHHHHHHHHHHHHHHHHHTTSS-HHHHHHHHHHHHHHHHHHHHHHHHHHHHHHHHHHHHHHH-TT--HHHHHHHHHHHHHHHHTTSS-HHHHHHHHHHHHHHHHHHHT--

Sequence (158 aa):
MGLWEWWQRLKQRADERKVRGDRYIDAAIRSMEVPVEMELGDRQNQIRTQQKVLEQLLVEAANALAQDQISQESFRTFNDAYETARAVLQRCVENISEDLCEQYIQQLIGLQQASESELYTLLQTVETSLIKKEMTQTSFRTFMDAYKAATAKNEKSM

Radius of gyration: 24.73 Å; chains: 1; bounding box: 53×23×85 Å

pLDDT: mean 90.32, std 8.87, range [45.47, 98.06]